Protein AF-K1Y3D0-F1 (afdb_monomer_lite)

Secondary structure (DSSP, 8-state):
-HHHHHHHHHHHHHHHHHHH-HHHHHHHHHHHHHHHHHHHHHHHHHHHHHHHHHHHS-HHHHHHHTSGGGHHHHHHHHHHHHHH----HHHHHHHHHHH--

Sequence (101 aa):
MDTLILYLIATICLVWSFLKNRQKTRIAMKKAFKGFENILPQFLVVLLLVAMALALLDTETISLVLGKNSGVWGVLAASLVGAVTLIPGFVAFPAAAALMQ

Structure (mmCIF, N/CA/C/O backbone):
data_AF-K1Y3D0-F1
#
_entry.id   AF-K1Y3D0-F1
#
loop_
_atom_site.group_PDB
_atom_site.id
_atom_site.type_symbol
_atom_site.label_atom_id
_atom_site.label_alt_id
_atom_site.label_comp_id
_atom_site.label_asym_id
_atom_site.label_entity_id
_atom_site.label_seq_id
_atom_site.pdbx_PDB_ins_code
_atom_site.Cartn_x
_atom_site.Cartn_y
_atom_site.Cartn_z
_atom_site.occupancy
_atom_site.B_iso_or_equiv
_atom_site.auth_seq_id
_atom_site.auth_comp_id
_atom_site.auth_asym_id
_atom_site.auth_atom_id
_atom_site.pdbx_PDB_model_num
ATOM 1 N N . MET A 1 1 ? -5.467 -20.164 2.448 1.00 73.75 1 MET A N 1
ATOM 2 C CA . MET A 1 1 ? -5.695 -20.737 3.795 1.00 73.75 1 MET A CA 1
ATOM 3 C C . MET A 1 1 ? -5.262 -19.736 4.862 1.00 73.75 1 MET A C 1
ATOM 5 O O . MET A 1 1 ? -6.072 -19.405 5.718 1.00 73.75 1 MET A O 1
ATOM 9 N N . ASP A 1 2 ? -4.067 -19.153 4.741 1.00 87.94 2 ASP A N 1
ATOM 10 C CA . ASP A 1 2 ? -3.519 -18.185 5.712 1.00 87.94 2 ASP A CA 1
ATOM 11 C C . ASP A 1 2 ? -4.376 -16.924 5.903 1.00 87.94 2 ASP A C 1
ATOM 13 O O . ASP A 1 2 ? -4.652 -16.518 7.029 1.00 87.94 2 ASP A O 1
ATOM 17 N N . THR A 1 3 ? -4.888 -16.339 4.815 1.00 91.56 3 THR A N 1
ATOM 18 C CA . THR A 1 3 ? -5.782 -15.165 4.862 1.00 91.56 3 THR A CA 1
ATOM 19 C C . THR A 1 3 ? -7.055 -15.422 5.667 1.00 91.56 3 THR A C 1
ATOM 21 O O . THR A 1 3 ? -7.521 -14.555 6.402 1.00 91.56 3 THR A O 1
ATOM 24 N N . LEU A 1 4 ? -7.594 -16.637 5.569 1.00 95.06 4 LEU A N 1
ATOM 25 C CA . LEU A 1 4 ? -8.819 -17.045 6.247 1.00 95.06 4 LEU A CA 1
ATOM 26 C C . LEU A 1 4 ? -8.583 -17.175 7.758 1.00 95.06 4 LEU A C 1
ATOM 28 O O . LEU A 1 4 ? -9.390 -16.689 8.548 1.00 95.06 4 LEU A O 1
ATOM 32 N N . ILE A 1 5 ? -7.436 -17.737 8.159 1.00 96.31 5 ILE A N 1
ATOM 33 C CA . ILE A 1 5 ? -7.008 -17.813 9.564 1.00 96.31 5 ILE A CA 1
ATOM 34 C C . ILE A 1 5 ? -6.835 -16.405 10.146 1.00 96.31 5 ILE A C 1
ATOM 36 O O . ILE A 1 5 ? -7.353 -16.114 11.224 1.00 96.31 5 ILE A O 1
ATOM 40 N N . LEU A 1 6 ? -6.159 -15.510 9.418 1.00 95.38 6 LEU A N 1
ATOM 41 C CA . LEU A 1 6 ? -5.947 -14.129 9.857 1.00 95.38 6 LEU A CA 1
ATOM 42 C C . LEU A 1 6 ? -7.266 -13.376 10.040 1.00 95.38 6 LEU A C 1
ATOM 44 O O . LEU A 1 6 ? -7.445 -12.701 11.055 1.00 95.38 6 LEU A O 1
ATOM 48 N N . TYR A 1 7 ? -8.211 -13.519 9.108 1.00 95.38 7 TYR A N 1
ATOM 49 C CA . TYR A 1 7 ? -9.527 -12.901 9.254 1.00 95.38 7 TYR A CA 1
ATOM 50 C C . TYR A 1 7 ? -10.318 -13.469 10.427 1.00 95.38 7 TYR A C 1
ATOM 52 O O . TYR A 1 7 ? -10.969 -12.706 11.145 1.00 95.38 7 TYR A O 1
ATOM 60 N N . LEU A 1 8 ? -10.234 -14.775 10.672 1.00 97.12 8 LEU A N 1
ATOM 61 C CA . LEU A 1 8 ? -10.915 -15.409 11.794 1.00 97.12 8 LEU A CA 1
ATOM 62 C C . LEU A 1 8 ? -10.365 -14.888 13.131 1.00 97.12 8 LEU A C 1
ATOM 64 O O . LEU A 1 8 ? -11.138 -14.440 13.979 1.00 97.12 8 LEU A O 1
ATOM 68 N N . ILE A 1 9 ? -9.038 -14.836 13.283 1.00 97.12 9 ILE A N 1
ATOM 69 C CA . ILE A 1 9 ? -8.375 -14.273 14.470 1.00 97.12 9 ILE A CA 1
ATOM 70 C C . ILE A 1 9 ? -8.744 -12.797 14.652 1.00 97.12 9 ILE A C 1
ATOM 72 O O . ILE A 1 9 ? -9.143 -12.390 15.745 1.00 97.12 9 ILE A O 1
ATOM 76 N N . ALA A 1 10 ? -8.657 -11.991 13.590 1.00 96.06 10 ALA A N 1
ATOM 77 C CA . ALA A 1 10 ? -9.000 -10.573 13.642 1.00 96.06 10 ALA A CA 1
ATOM 78 C C . ALA A 1 10 ? -10.457 -10.355 14.079 1.00 96.06 10 ALA A C 1
ATOM 80 O O . ALA A 1 10 ? -10.725 -9.505 14.930 1.00 96.06 10 ALA A O 1
ATOM 81 N N . THR A 1 11 ? -11.385 -11.160 13.557 1.00 96.31 11 THR A N 1
ATOM 82 C CA . THR A 1 11 ? -12.808 -11.094 13.910 1.00 96.31 11 THR A CA 1
ATOM 83 C C . THR A 1 11 ? -13.033 -11.446 15.377 1.00 96.31 11 THR A C 1
ATOM 85 O O . THR A 1 11 ? -13.697 -10.690 16.084 1.00 96.31 11 THR A O 1
ATOM 88 N N . ILE A 1 12 ? -12.433 -12.535 15.874 1.00 97.69 12 ILE A N 1
ATOM 89 C CA . ILE A 1 12 ? -12.536 -12.929 17.288 1.00 97.69 12 ILE A CA 1
ATOM 90 C C . ILE A 1 12 ? -11.982 -11.829 18.200 1.00 97.69 12 ILE A C 1
ATOM 92 O O . ILE A 1 12 ? -12.645 -11.432 19.158 1.00 97.69 12 ILE A O 1
ATOM 96 N N . CYS A 1 13 ? -10.803 -11.288 17.890 1.00 96.31 13 CYS A N 1
ATOM 97 C CA . CYS A 1 13 ? -10.189 -10.208 18.662 1.00 96.31 13 CYS A CA 1
ATOM 98 C C . CYS A 1 13 ? -11.039 -8.931 18.660 1.00 96.31 13 CYS A C 1
ATOM 100 O O . CYS A 1 13 ? -11.163 -8.266 19.692 1.00 96.31 13 CYS A O 1
ATOM 102 N N . LEU A 1 14 ? -11.648 -8.583 17.524 1.00 95.88 14 LEU A N 1
ATOM 103 C CA . LEU A 1 14 ? -12.506 -7.408 17.404 1.00 95.88 14 LEU A CA 1
ATOM 104 C C . LEU A 1 14 ? -13.808 -7.583 18.189 1.00 95.88 14 LEU A C 1
ATOM 106 O O . LEU A 1 14 ? -14.200 -6.675 18.923 1.00 95.88 14 LEU A O 1
ATOM 110 N N . VAL A 1 15 ? -14.434 -8.759 18.099 1.00 96.75 15 VAL A N 1
ATOM 111 C CA . VAL A 1 15 ? -15.609 -9.122 18.898 1.00 96.75 15 VAL A CA 1
ATOM 112 C C . VAL A 1 15 ? -15.258 -9.064 20.384 1.00 96.75 15 VAL A C 1
ATOM 114 O O . VAL A 1 15 ? -15.912 -8.346 21.135 1.00 96.75 15 VAL A O 1
ATOM 117 N N . TRP A 1 16 ? -14.169 -9.702 20.815 1.00 97.50 16 TRP A N 1
ATOM 118 C CA . TRP A 1 16 ? -13.744 -9.675 22.215 1.00 97.50 16 TRP A CA 1
ATOM 119 C C . TRP A 1 16 ? -13.457 -8.251 22.716 1.00 97.50 16 TRP A C 1
ATOM 121 O O . TRP A 1 16 ? -13.923 -7.860 23.789 1.00 97.50 16 TRP A O 1
ATOM 131 N N . SER A 1 17 ? -12.766 -7.434 21.918 1.00 96.12 17 SER A N 1
ATOM 132 C CA . SER A 1 17 ? -12.546 -6.010 22.201 1.00 96.12 17 SER A CA 1
ATOM 133 C C . SER A 1 17 ? -13.871 -5.264 22.380 1.00 96.12 17 SER A C 1
ATOM 135 O O . SER A 1 17 ? -14.041 -4.530 23.356 1.00 96.12 17 SER A O 1
ATOM 137 N N . PHE A 1 18 ? -14.838 -5.512 21.492 1.00 95.88 18 PHE A N 1
ATOM 138 C CA . PHE A 1 18 ? -16.155 -4.886 21.527 1.00 95.88 18 PHE A CA 1
ATOM 139 C C . PHE A 1 18 ? -16.970 -5.291 22.761 1.00 95.88 18 PHE A C 1
ATOM 141 O O . PHE A 1 18 ? -17.602 -4.429 23.374 1.00 95.88 18 PHE A O 1
ATOM 148 N N . LEU A 1 19 ? -16.934 -6.567 23.165 1.00 96.69 19 LEU A N 1
ATOM 149 C CA . LEU A 1 19 ? -17.553 -7.025 24.414 1.00 96.69 19 LEU A CA 1
ATOM 150 C C . LEU A 1 19 ? -16.895 -6.381 25.642 1.00 96.69 19 LEU A C 1
ATOM 152 O O . LEU A 1 19 ? -17.594 -6.000 26.576 1.00 96.69 19 LEU A O 1
ATOM 156 N N . LYS A 1 20 ? -15.566 -6.220 25.634 1.00 96.25 20 LYS A N 1
ATOM 157 C CA . LYS A 1 20 ? -14.814 -5.672 26.771 1.00 96.25 20 LYS A CA 1
ATOM 158 C C . LYS A 1 20 ? -14.997 -4.164 26.935 1.00 96.25 20 LYS A C 1
ATOM 160 O O . LYS A 1 20 ? -15.114 -3.683 28.060 1.00 96.25 20 LYS A O 1
ATOM 165 N N . ASN A 1 21 ? -14.979 -3.392 25.846 1.00 96.44 21 ASN A N 1
ATOM 166 C CA . ASN A 1 21 ? -15.197 -1.947 25.904 1.00 96.44 21 ASN A CA 1
ATOM 167 C C . ASN A 1 21 ? -15.650 -1.367 24.554 1.00 96.44 21 ASN A C 1
ATOM 169 O O . ASN A 1 21 ? -14.842 -0.872 23.765 1.00 96.44 21 ASN A O 1
ATOM 173 N N . ARG A 1 22 ? -16.970 -1.324 24.337 1.00 93.38 22 ARG A N 1
ATOM 174 C CA . ARG A 1 22 ? -17.584 -0.773 23.114 1.00 93.38 22 ARG A CA 1
ATOM 175 C C . ARG A 1 22 ? -17.117 0.642 22.771 1.00 93.38 22 ARG A C 1
ATOM 177 O O . ARG A 1 22 ? -16.953 0.960 21.593 1.00 93.38 22 ARG A O 1
ATOM 184 N N . GLN A 1 23 ? -16.912 1.497 23.775 1.00 95.56 23 GLN A N 1
ATOM 185 C CA . GLN A 1 23 ? -16.511 2.887 23.558 1.00 95.56 23 GLN A CA 1
ATOM 186 C C . GLN A 1 23 ? -15.081 2.969 23.013 1.00 95.56 23 GLN A C 1
ATOM 188 O O . GLN A 1 23 ? -14.855 3.606 21.984 1.00 95.56 23 GLN A O 1
ATOM 193 N N . LYS A 1 24 ? -14.127 2.269 23.642 1.00 94.38 24 LYS A N 1
ATOM 194 C CA . LYS A 1 24 ? -12.735 2.201 23.173 1.00 94.38 24 LYS A CA 1
ATOM 195 C C . LYS A 1 24 ? -12.640 1.554 21.793 1.00 94.38 24 LYS A C 1
ATOM 197 O O . LYS A 1 24 ? -11.946 2.093 20.934 1.00 94.38 24 LYS A O 1
ATOM 202 N N . THR A 1 25 ? -13.374 0.468 21.543 1.00 96.00 25 THR A N 1
ATOM 203 C CA . THR A 1 25 ? -13.383 -0.198 20.231 1.00 96.00 25 THR A CA 1
ATOM 204 C C . THR A 1 25 ? -13.916 0.723 19.136 1.00 96.00 25 THR A C 1
ATOM 206 O O . THR A 1 25 ? -13.295 0.827 18.083 1.00 96.00 25 THR A O 1
ATOM 209 N N . ARG A 1 26 ? -15.003 1.473 19.382 1.00 94.94 26 ARG A N 1
ATOM 210 C CA . ARG A 1 26 ? -15.515 2.457 18.409 1.00 94.94 26 ARG A CA 1
ATOM 211 C C . ARG A 1 26 ? -14.516 3.575 18.117 1.00 94.94 26 ARG A C 1
ATOM 213 O O . ARG A 1 26 ? -14.378 3.962 16.961 1.00 94.94 26 ARG A O 1
ATOM 220 N N . ILE A 1 27 ? -13.826 4.096 19.134 1.00 97.00 27 ILE A N 1
ATOM 221 C CA . ILE A 1 27 ? -12.804 5.139 18.946 1.00 97.00 27 ILE A CA 1
ATOM 222 C C . ILE A 1 27 ? -11.639 4.599 18.110 1.00 97.00 27 ILE A C 1
ATOM 224 O O . ILE A 1 27 ? -11.229 5.242 17.144 1.00 97.00 27 ILE A O 1
ATOM 228 N N . ALA A 1 28 ? -11.142 3.403 18.438 1.00 95.88 28 ALA A N 1
ATOM 229 C CA . ALA A 1 28 ? -10.076 2.752 17.683 1.00 95.88 28 ALA A CA 1
ATOM 230 C C . ALA A 1 28 ? -10.486 2.501 16.223 1.00 95.88 28 ALA A C 1
ATOM 232 O O . ALA A 1 28 ? -9.724 2.817 15.313 1.00 95.88 28 ALA A O 1
ATOM 233 N N . MET A 1 29 ? -11.712 2.021 15.990 1.00 95.44 29 MET A N 1
ATOM 234 C CA . MET A 1 29 ? -12.227 1.751 14.647 1.00 95.44 29 MET A CA 1
ATOM 235 C C . MET A 1 29 ? -12.381 3.031 13.819 1.00 95.44 29 MET A C 1
ATOM 237 O O . MET A 1 29 ? -11.976 3.057 12.662 1.00 95.44 29 MET A O 1
ATOM 241 N N . LYS A 1 30 ? -12.862 4.129 14.420 1.00 96.38 30 LYS A N 1
ATOM 242 C CA . LYS A 1 30 ? -12.882 5.449 13.763 1.00 96.38 30 LYS A CA 1
ATOM 243 C C . LYS A 1 30 ? -11.480 5.930 13.394 1.00 96.38 30 LYS A C 1
ATOM 245 O O . LYS A 1 30 ? -11.290 6.466 12.308 1.00 96.38 30 LYS A O 1
ATOM 250 N N . LYS A 1 31 ? -10.496 5.743 14.280 1.00 95.56 31 LYS A N 1
ATOM 251 C CA . LYS A 1 31 ? -9.102 6.123 14.009 1.00 95.56 31 LYS A CA 1
ATOM 252 C C . LYS A 1 31 ? -8.511 5.298 12.865 1.00 95.56 31 LYS A C 1
ATOM 254 O O . LYS A 1 31 ? -7.854 5.867 12.001 1.00 95.56 31 LYS A O 1
ATOM 259 N N . ALA A 1 32 ? -8.773 3.992 12.848 1.00 94.75 32 ALA A N 1
ATOM 260 C CA . ALA A 1 32 ? -8.350 3.103 11.770 1.00 94.75 32 ALA A CA 1
ATOM 261 C C . ALA A 1 32 ? -8.975 3.512 10.429 1.00 94.75 32 ALA A C 1
ATOM 263 O O . ALA A 1 32 ? -8.253 3.660 9.450 1.00 94.75 32 ALA A O 1
ATOM 264 N N . PHE A 1 33 ? -10.285 3.781 10.407 1.00 95.69 33 PHE A N 1
ATOM 265 C CA . PHE A 1 33 ? -10.985 4.203 9.193 1.00 95.69 33 PHE A CA 1
ATOM 266 C C . PHE A 1 33 ? -10.468 5.545 8.670 1.00 95.69 33 PHE A C 1
ATOM 268 O O . PHE A 1 33 ? -10.152 5.660 7.495 1.00 95.69 33 PHE A O 1
ATOM 275 N N . LYS A 1 34 ? -10.256 6.526 9.553 1.00 96.00 34 LYS A N 1
ATOM 276 C CA . LYS A 1 34 ? -9.674 7.818 9.169 1.00 96.00 34 LYS A CA 1
ATOM 277 C C . LYS A 1 34 ? -8.233 7.687 8.659 1.00 96.00 34 LYS A C 1
ATOM 279 O O . LYS A 1 34 ? -7.835 8.381 7.733 1.00 96.00 34 LYS A O 1
ATOM 284 N N . GLY A 1 35 ? -7.439 6.795 9.255 1.00 93.31 35 GLY A N 1
ATOM 285 C CA . GLY A 1 35 ? -6.100 6.471 8.757 1.00 93.31 35 GLY A CA 1
ATOM 286 C C . GLY A 1 35 ? -6.139 5.849 7.360 1.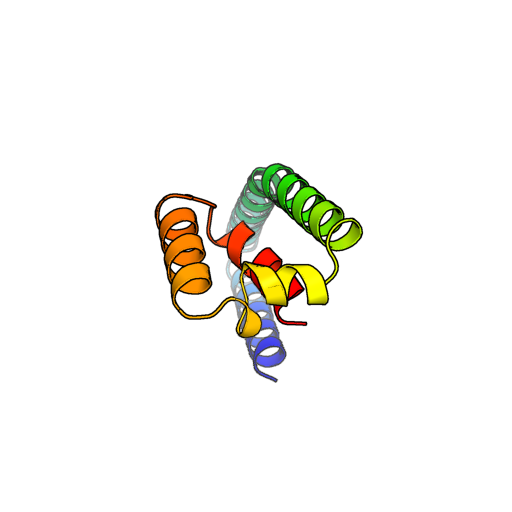00 93.31 35 GLY A C 1
ATOM 287 O O . GLY A 1 35 ? -5.350 6.237 6.505 1.00 93.31 35 GLY A O 1
ATOM 288 N N . PHE A 1 36 ? -7.091 4.943 7.122 1.00 90.75 36 PHE A N 1
ATOM 289 C CA . PHE A 1 36 ? -7.333 4.343 5.812 1.00 90.75 36 PHE A CA 1
ATOM 290 C C . PHE A 1 36 ? -7.771 5.386 4.774 1.00 90.75 36 PHE A C 1
ATOM 292 O O . PHE A 1 36 ? -7.181 5.463 3.703 1.00 90.75 36 PHE A O 1
ATOM 299 N N . GLU A 1 37 ? -8.734 6.248 5.105 1.00 93.25 37 GLU A N 1
ATOM 300 C CA . GLU A 1 37 ? -9.177 7.342 4.231 1.00 93.25 37 GLU A CA 1
ATOM 301 C C . GLU A 1 37 ? -8.044 8.309 3.875 1.00 93.25 37 GLU A C 1
ATOM 303 O O . GLU A 1 37 ? -8.009 8.811 2.761 1.00 93.25 37 GLU A O 1
ATOM 308 N N . ASN A 1 38 ? -7.089 8.552 4.775 1.00 91.81 38 ASN A N 1
ATOM 309 C CA . ASN A 1 38 ? -5.955 9.427 4.478 1.00 91.81 38 ASN A CA 1
ATOM 310 C C . ASN A 1 38 ? -4.980 8.816 3.457 1.00 91.81 38 ASN A C 1
ATOM 312 O O . ASN A 1 38 ? -4.393 9.551 2.667 1.00 91.81 38 ASN A O 1
ATOM 316 N N . ILE A 1 39 ? -4.788 7.492 3.470 1.00 89.31 39 ILE A N 1
ATOM 317 C CA . ILE A 1 39 ? -3.894 6.809 2.517 1.00 89.31 39 ILE A CA 1
ATOM 318 C C . ILE A 1 39 ? -4.595 6.463 1.201 1.00 89.31 39 ILE A C 1
ATOM 320 O O . ILE A 1 39 ? -3.929 6.291 0.181 1.00 89.31 39 ILE A O 1
ATOM 324 N N . LEU A 1 40 ? -5.929 6.373 1.211 1.00 90.12 40 LEU A N 1
ATOM 325 C CA . LEU A 1 40 ? -6.730 5.914 0.081 1.00 90.12 40 LEU A CA 1
ATOM 326 C C . LEU A 1 40 ? -6.555 6.772 -1.189 1.00 90.12 40 LEU A C 1
ATOM 328 O O . LEU A 1 40 ? -6.342 6.174 -2.241 1.00 90.12 40 LEU A O 1
ATOM 332 N N . PRO A 1 41 ? -6.565 8.123 -1.152 1.00 89.88 41 PRO A N 1
ATOM 333 C CA . PRO A 1 41 ? -6.379 8.940 -2.350 1.00 89.88 41 PRO A CA 1
ATOM 334 C C . PRO A 1 41 ? -5.028 8.686 -3.015 1.00 89.88 41 PRO A C 1
ATOM 336 O O . PRO A 1 41 ? -4.960 8.452 -4.218 1.00 89.88 41 PRO A O 1
ATOM 339 N N . GLN A 1 42 ? -3.953 8.672 -2.222 1.00 85.44 42 GLN A N 1
ATOM 340 C CA . GLN A 1 42 ? -2.609 8.399 -2.726 1.00 85.44 42 GLN A CA 1
ATOM 341 C C . GLN A 1 42 ? -2.510 6.976 -3.285 1.00 85.44 42 GLN A C 1
ATOM 343 O O . GLN A 1 42 ? -1.935 6.766 -4.352 1.00 85.44 42 GLN A O 1
ATOM 348 N N . PHE A 1 43 ? -3.093 6.005 -2.582 1.00 86.12 43 PHE A N 1
ATOM 349 C CA . PHE A 1 43 ? -3.117 4.614 -3.009 1.00 86.12 43 PHE A CA 1
ATOM 350 C C . PHE A 1 43 ? -3.845 4.433 -4.349 1.00 86.12 43 PHE A C 1
ATOM 352 O O . PHE A 1 43 ? -3.309 3.798 -5.253 1.00 86.12 43 PHE A O 1
ATOM 359 N N . LEU A 1 44 ? -5.022 5.046 -4.508 1.00 88.94 44 LEU A N 1
ATOM 360 C CA . LEU A 1 44 ? -5.816 4.988 -5.737 1.00 88.94 44 LEU A CA 1
ATOM 361 C C . LEU A 1 44 ? -5.106 5.637 -6.923 1.00 88.94 44 LEU A C 1
ATOM 363 O O . LEU A 1 44 ? -5.124 5.071 -8.011 1.00 88.94 44 LEU A O 1
ATOM 367 N N . VAL A 1 45 ? -4.467 6.794 -6.722 1.00 88.75 45 VAL A N 1
ATOM 368 C CA . VAL A 1 45 ? -3.726 7.475 -7.794 1.00 88.75 45 VAL A CA 1
ATOM 369 C C . VAL A 1 45 ? -2.615 6.580 -8.331 1.00 88.75 45 VAL A C 1
ATOM 371 O O . VAL A 1 45 ? -2.487 6.424 -9.542 1.00 88.75 45 VAL A O 1
ATOM 374 N N . VAL A 1 46 ? -1.837 5.943 -7.455 1.00 84.94 46 VAL A N 1
ATOM 375 C CA . VAL A 1 46 ? -0.764 5.055 -7.915 1.00 84.94 46 VAL A CA 1
ATOM 376 C C . VAL A 1 46 ? -1.317 3.778 -8.538 1.00 84.94 46 VAL A C 1
ATOM 378 O O . VAL A 1 46 ? -0.805 3.355 -9.568 1.00 84.94 46 VAL A O 1
ATOM 381 N N . LEU A 1 47 ? -2.383 3.193 -7.983 1.00 86.12 47 LEU A N 1
ATOM 382 C CA . LEU A 1 47 ? -3.031 2.028 -8.590 1.00 86.12 47 LEU A CA 1
ATOM 383 C C . LEU A 1 47 ? -3.514 2.340 -10.015 1.00 86.12 47 LEU A C 1
ATOM 385 O O . LEU A 1 47 ? -3.341 1.528 -10.918 1.00 86.12 47 LEU A O 1
ATOM 389 N N . LEU A 1 48 ? -4.070 3.536 -10.223 1.00 89.25 48 LEU A N 1
ATOM 390 C CA . LEU A 1 48 ? -4.510 4.012 -11.530 1.00 89.25 48 LEU A CA 1
ATOM 391 C C . LEU A 1 48 ? -3.326 4.198 -12.484 1.00 89.25 48 LEU A C 1
ATOM 393 O O . LEU A 1 48 ? -3.400 3.742 -13.620 1.00 89.25 48 LEU A O 1
ATOM 397 N N . LEU A 1 49 ? -2.219 4.795 -12.029 1.00 86.56 49 LEU A N 1
ATOM 398 C CA . LEU A 1 49 ? -1.002 4.917 -12.840 1.00 86.56 49 LEU A CA 1
ATOM 399 C C . LEU A 1 49 ? -0.432 3.551 -13.235 1.00 86.56 49 LEU A C 1
ATOM 401 O O . LEU A 1 49 ? -0.041 3.371 -14.383 1.00 86.56 49 LEU A O 1
ATOM 405 N N . VAL A 1 50 ? -0.417 2.584 -12.315 1.00 82.75 50 VAL A N 1
ATOM 406 C CA . VAL A 1 50 ? 0.028 1.212 -12.597 1.00 82.75 50 VAL A CA 1
ATOM 407 C C . VAL A 1 50 ? -0.908 0.544 -13.599 1.00 82.75 50 VAL A C 1
ATOM 409 O O . VAL A 1 50 ? -0.437 -0.019 -14.579 1.00 82.75 50 VAL A O 1
ATOM 412 N N . ALA A 1 51 ? -2.225 0.655 -13.416 1.00 84.44 51 ALA A N 1
ATOM 413 C CA . ALA A 1 51 ? -3.200 0.106 -14.353 1.00 84.44 51 ALA A CA 1
ATOM 414 C C . ALA A 1 51 ? -3.078 0.736 -15.751 1.00 84.44 51 ALA A C 1
ATOM 416 O O . ALA A 1 51 ? -3.130 0.024 -16.748 1.00 84.44 51 ALA A O 1
ATOM 417 N N . MET A 1 52 ? -2.862 2.052 -15.837 1.00 88.69 52 MET A N 1
ATOM 418 C CA . MET A 1 52 ? -2.597 2.737 -17.105 1.00 88.69 52 MET A CA 1
ATOM 419 C C . MET A 1 52 ? -1.283 2.280 -17.738 1.00 88.69 52 MET A C 1
ATOM 421 O O . MET A 1 52 ? -1.241 2.054 -18.943 1.00 88.69 52 MET A O 1
ATOM 425 N N . ALA A 1 53 ? -0.221 2.128 -16.943 1.00 85.00 53 ALA A N 1
ATOM 426 C CA . ALA A 1 53 ? 1.055 1.623 -17.429 1.00 85.00 53 ALA A CA 1
ATOM 427 C C . ALA A 1 53 ? 0.898 0.209 -17.999 1.00 85.00 53 ALA A C 1
ATOM 429 O O . ALA A 1 53 ? 1.340 -0.020 -19.114 1.00 85.00 53 ALA A O 1
ATOM 430 N N . LEU A 1 54 ? 0.199 -0.691 -17.299 1.00 81.38 54 LEU A N 1
ATOM 431 C CA . LEU A 1 54 ? -0.096 -2.052 -17.766 1.00 81.38 54 LEU A CA 1
ATOM 432 C C . LEU A 1 54 ? -1.041 -2.096 -18.976 1.00 81.38 54 LEU A C 1
ATOM 434 O O . LEU A 1 54 ? -0.984 -3.028 -19.768 1.00 81.38 54 LEU A O 1
ATOM 438 N N . ALA A 1 55 ? -1.918 -1.103 -19.134 1.00 85.25 55 ALA A N 1
ATOM 439 C CA . ALA A 1 55 ? -2.776 -0.993 -20.311 1.00 85.25 55 ALA A CA 1
ATOM 440 C C . ALA A 1 55 ? -2.000 -0.549 -21.565 1.00 85.25 55 ALA A C 1
ATOM 442 O O . ALA A 1 55 ? -2.400 -0.881 -22.678 1.00 85.25 55 ALA A O 1
ATOM 443 N N . LEU A 1 56 ? -0.921 0.223 -21.391 1.00 86.31 56 LEU A N 1
ATOM 444 C CA . LEU A 1 56 ? -0.076 0.730 -22.479 1.00 86.31 56 LEU A CA 1
ATOM 445 C C . LEU A 1 56 ? 1.139 -0.162 -22.768 1.00 86.31 56 LEU A C 1
ATOM 447 O O . LEU A 1 56 ? 1.599 -0.218 -23.905 1.00 86.31 56 LEU A O 1
ATOM 451 N N . LEU A 1 57 ? 1.677 -0.813 -21.740 1.00 82.00 57 LEU A N 1
ATOM 452 C CA . LEU A 1 57 ? 2.845 -1.685 -21.777 1.00 82.00 57 LEU A CA 1
ATOM 453 C C . LEU A 1 57 ? 2.377 -3.090 -21.414 1.00 82.00 57 LEU A C 1
ATOM 455 O O . LEU A 1 57 ? 2.028 -3.347 -20.261 1.00 82.00 57 LEU A O 1
ATOM 459 N N . ASP A 1 58 ? 2.380 -3.999 -22.384 1.00 75.31 58 ASP A N 1
ATOM 460 C CA . ASP A 1 58 ? 2.077 -5.394 -22.100 1.00 75.31 58 ASP A CA 1
ATOM 461 C C . ASP A 1 58 ? 3.214 -6.071 -21.314 1.00 75.31 58 ASP A C 1
ATOM 463 O O . ASP A 1 58 ? 4.359 -5.602 -21.239 1.00 75.31 58 ASP A O 1
ATOM 467 N N . THR A 1 59 ? 2.893 -7.204 -20.696 1.00 74.50 59 THR A N 1
ATOM 468 C CA . THR A 1 59 ? 3.834 -7.970 -19.872 1.00 74.50 59 THR A CA 1
ATOM 469 C C . THR A 1 59 ? 5.062 -8.418 -20.670 1.00 74.50 59 THR A C 1
ATOM 471 O O . THR A 1 59 ? 6.151 -8.551 -20.109 1.00 74.50 59 THR A O 1
ATOM 474 N N . GLU A 1 60 ? 4.918 -8.612 -21.984 1.00 77.06 60 GLU A N 1
ATOM 475 C CA . GLU A 1 60 ? 6.002 -9.006 -22.882 1.00 77.06 60 GLU A CA 1
ATOM 476 C C . GLU A 1 60 ? 7.040 -7.882 -23.018 1.00 77.06 60 GLU A C 1
ATOM 478 O O . GLU A 1 60 ? 8.231 -8.111 -22.779 1.00 77.06 60 GLU A O 1
ATOM 483 N N . THR A 1 61 ? 6.588 -6.647 -23.247 1.00 82.19 61 THR A N 1
ATOM 484 C CA . THR A 1 61 ? 7.430 -5.445 -23.310 1.00 82.19 61 THR A CA 1
ATOM 485 C C . THR A 1 61 ? 8.138 -5.195 -21.978 1.00 82.19 61 THR A C 1
ATOM 487 O O . THR A 1 61 ? 9.344 -4.938 -21.942 1.00 82.19 61 THR A O 1
ATOM 490 N N . ILE A 1 62 ? 7.424 -5.345 -20.857 1.00 80.81 62 ILE A N 1
ATOM 491 C CA . ILE A 1 62 ? 8.012 -5.217 -19.514 1.00 80.81 62 ILE A CA 1
ATOM 492 C C . ILE A 1 62 ? 9.087 -6.292 -19.298 1.00 80.81 62 ILE A C 1
ATOM 494 O O . ILE A 1 62 ? 10.174 -5.993 -18.796 1.00 80.81 62 ILE A O 1
ATOM 498 N N . SER A 1 63 ? 8.829 -7.536 -19.715 1.00 78.81 63 SER A N 1
ATOM 499 C CA . SER A 1 63 ? 9.775 -8.645 -19.552 1.00 78.81 63 SER A CA 1
ATOM 500 C C . SER A 1 63 ? 11.081 -8.436 -20.328 1.00 78.81 63 SER A C 1
ATOM 502 O O . SER A 1 63 ? 12.145 -8.843 -19.851 1.00 78.81 63 SER A O 1
ATOM 504 N N . LEU A 1 64 ? 11.000 -7.777 -21.489 1.00 82.38 64 LEU A N 1
ATOM 505 C CA . LEU A 1 64 ? 12.124 -7.502 -22.380 1.00 82.38 64 LEU A CA 1
ATOM 506 C C . LEU A 1 64 ? 13.033 -6.389 -21.841 1.00 82.38 64 LEU A C 1
ATOM 508 O O . LEU A 1 64 ? 14.247 -6.459 -22.007 1.00 82.38 64 LEU A O 1
ATOM 512 N N . VAL A 1 65 ? 12.459 -5.391 -21.163 1.00 78.88 65 VAL A N 1
ATOM 513 C CA . VAL A 1 65 ? 13.196 -4.210 -20.675 1.00 78.88 65 VAL A CA 1
ATOM 514 C C . VAL A 1 65 ? 13.625 -4.340 -19.210 1.00 78.88 65 VAL A C 1
ATOM 516 O O . VAL A 1 65 ? 14.713 -3.898 -18.851 1.00 78.88 65 VAL A O 1
ATOM 519 N N . LEU A 1 66 ? 12.796 -4.955 -18.362 1.00 77.94 66 LEU A N 1
ATOM 520 C CA . LEU A 1 66 ? 12.978 -4.990 -16.902 1.00 77.94 66 LEU A CA 1
ATOM 521 C C . LEU A 1 66 ? 12.963 -6.413 -16.315 1.00 77.94 66 LEU A C 1
ATOM 523 O O . LEU A 1 66 ? 13.267 -6.598 -15.138 1.00 77.94 66 LEU A O 1
ATOM 527 N N . GLY A 1 67 ? 12.586 -7.420 -17.107 1.00 73.62 67 GLY A N 1
ATOM 528 C CA . GLY A 1 67 ? 12.426 -8.801 -16.655 1.00 73.62 67 GLY A CA 1
ATOM 529 C C . GLY A 1 67 ? 13.604 -9.710 -16.997 1.00 73.62 67 GLY A C 1
ATOM 530 O O . GLY A 1 67 ? 14.699 -9.270 -17.343 1.00 73.62 67 GLY A O 1
ATOM 531 N N . LYS A 1 68 ? 13.364 -11.023 -16.932 1.00 71.81 68 LYS A N 1
ATOM 532 C CA . LYS A 1 68 ? 14.385 -12.057 -17.177 1.00 71.81 68 LYS A CA 1
ATOM 533 C C . LYS A 1 68 ? 15.030 -11.951 -18.568 1.00 71.81 68 LYS A C 1
ATOM 535 O O . LYS A 1 68 ? 16.199 -12.302 -18.715 1.00 71.81 68 LYS A O 1
ATOM 540 N N . ASN A 1 69 ? 14.296 -11.433 -19.555 1.00 78.81 69 ASN A N 1
ATOM 541 C CA . ASN A 1 69 ? 14.778 -11.262 -20.927 1.00 78.81 69 ASN A CA 1
ATOM 542 C C . ASN A 1 69 ? 15.670 -10.016 -21.101 1.00 78.81 69 ASN A C 1
ATOM 544 O O . ASN A 1 69 ? 16.409 -9.944 -22.076 1.00 78.81 69 ASN A O 1
ATOM 548 N N . SER A 1 70 ? 15.668 -9.079 -20.141 1.00 83.06 70 SER A N 1
ATOM 549 C CA . SER A 1 70 ? 16.513 -7.867 -20.1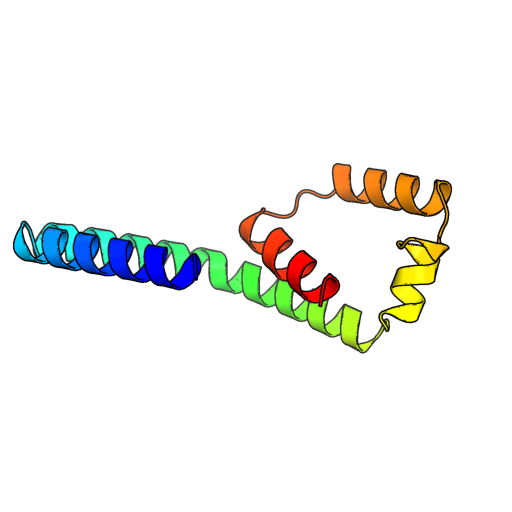56 1.00 83.06 70 SER A CA 1
ATOM 550 C C . SER A 1 70 ? 17.990 -8.121 -19.816 1.00 83.06 70 SER A C 1
ATOM 552 O O . SER A 1 70 ? 18.848 -7.247 -19.973 1.00 83.06 70 SER A O 1
ATOM 554 N N . GLY A 1 71 ? 18.306 -9.329 -19.341 1.00 85.75 71 GLY A N 1
ATOM 555 C CA . GLY A 1 71 ? 19.643 -9.695 -18.890 1.00 85.75 71 GLY A CA 1
ATOM 556 C C . GLY A 1 71 ? 20.085 -8.961 -17.616 1.00 85.75 71 GLY A C 1
ATOM 557 O O . GLY A 1 71 ? 19.332 -8.235 -16.969 1.00 85.75 71 GLY A O 1
ATOM 558 N N . VAL A 1 72 ? 21.346 -9.163 -17.230 1.00 87.06 72 VAL A N 1
ATOM 559 C CA . VAL A 1 72 ? 21.894 -8.655 -15.955 1.00 87.06 72 VAL A CA 1
ATOM 560 C C . VAL A 1 72 ? 21.916 -7.121 -15.903 1.00 87.06 72 VAL A C 1
ATOM 562 O O . VAL A 1 72 ? 21.667 -6.538 -14.851 1.00 87.06 72 VAL A O 1
ATOM 565 N N . TRP A 1 73 ? 22.167 -6.458 -17.034 1.00 86.38 73 TRP A N 1
ATOM 566 C CA . TRP 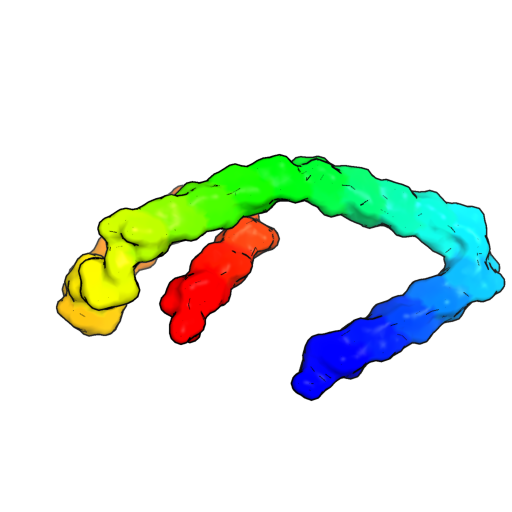A 1 73 ? 22.229 -4.995 -17.103 1.00 86.38 73 TRP A CA 1
ATOM 567 C C . TRP A 1 73 ? 20.861 -4.327 -16.946 1.00 86.38 73 TRP A C 1
ATOM 569 O O . TRP A 1 73 ? 20.772 -3.316 -16.249 1.00 86.38 73 TRP A O 1
ATOM 579 N N . GLY A 1 74 ? 19.801 -4.907 -17.519 1.00 87.25 74 GLY A N 1
ATOM 580 C CA . GLY A 1 74 ? 18.433 -4.417 -17.328 1.00 87.25 74 GLY A CA 1
ATOM 581 C C . GLY A 1 74 ? 17.989 -4.539 -15.873 1.00 87.25 74 GLY A C 1
ATOM 582 O O . GLY A 1 74 ? 17.515 -3.569 -15.283 1.00 87.25 74 GLY A O 1
ATOM 583 N N . VAL A 1 75 ? 18.266 -5.686 -15.244 1.00 87.19 75 VAL A N 1
ATOM 584 C CA . VAL A 1 75 ? 17.969 -5.910 -13.821 1.00 87.19 75 VAL A CA 1
ATOM 585 C C . VAL A 1 75 ? 18.749 -4.951 -12.918 1.00 87.19 75 VAL A C 1
ATOM 587 O O . VAL A 1 75 ? 18.173 -4.402 -11.978 1.00 87.19 75 VAL A O 1
ATOM 590 N N . LEU A 1 76 ? 20.035 -4.700 -13.193 1.00 89.19 76 LEU A N 1
ATOM 591 C CA . LEU A 1 76 ? 20.838 -3.741 -12.423 1.00 89.19 76 LEU A CA 1
ATOM 592 C C . LEU A 1 76 ? 20.304 -2.311 -12.553 1.00 89.19 76 LEU A C 1
ATOM 594 O O . LEU A 1 76 ? 20.161 -1.626 -11.541 1.00 89.19 76 LEU A O 1
ATOM 598 N N . ALA A 1 77 ? 19.962 -1.870 -13.766 1.00 88.50 77 ALA A N 1
ATOM 599 C CA . ALA A 1 77 ? 19.383 -0.549 -13.988 1.00 88.50 77 ALA A CA 1
ATOM 600 C C . ALA A 1 77 ? 18.026 -0.400 -13.277 1.00 88.50 77 ALA A C 1
ATOM 602 O O . ALA A 1 77 ? 17.818 0.571 -12.548 1.00 88.50 77 ALA A O 1
ATOM 603 N N . ALA A 1 78 ? 17.141 -1.393 -13.410 1.00 86.94 78 ALA A N 1
ATOM 604 C CA . ALA A 1 78 ? 15.849 -1.429 -12.727 1.00 86.94 78 ALA A CA 1
ATOM 605 C C . ALA A 1 78 ? 16.006 -1.378 -11.200 1.00 86.94 78 ALA A C 1
ATOM 607 O O . ALA A 1 78 ? 15.302 -0.630 -10.523 1.00 86.94 78 ALA A O 1
ATOM 608 N N . SER A 1 79 ? 16.967 -2.133 -10.664 1.00 87.12 79 SER A N 1
ATOM 609 C CA . SER A 1 79 ? 17.248 -2.189 -9.227 1.00 87.12 79 SER A CA 1
ATOM 610 C C . SER A 1 79 ? 17.794 -0.865 -8.700 1.00 87.12 79 SER A C 1
ATOM 612 O O . SER A 1 79 ? 17.397 -0.437 -7.622 1.00 87.12 79 SER A O 1
ATOM 614 N N . LEU A 1 80 ? 18.662 -0.187 -9.457 1.00 90.81 80 LEU A N 1
ATOM 615 C CA . LEU A 1 80 ? 19.179 1.134 -9.089 1.00 90.81 80 LEU A CA 1
ATOM 616 C C . LEU A 1 80 ? 18.070 2.188 -9.077 1.00 90.81 80 LEU A C 1
ATOM 618 O O . LEU A 1 80 ? 17.946 2.936 -8.109 1.00 90.81 80 LEU A O 1
ATOM 622 N N . VAL A 1 81 ? 17.231 2.217 -10.114 1.00 88.69 81 VAL A N 1
ATOM 623 C CA . VAL A 1 81 ? 16.083 3.134 -10.172 1.00 88.69 81 VAL A CA 1
ATOM 624 C C . VAL A 1 81 ? 15.108 2.839 -9.029 1.00 88.69 81 VAL A C 1
ATOM 626 O O . VAL A 1 81 ? 14.698 3.756 -8.317 1.00 88.69 81 VAL A O 1
ATOM 629 N N . GLY A 1 82 ? 14.788 1.565 -8.792 1.00 85.88 82 GLY A N 1
ATOM 630 C CA . GLY A 1 82 ? 13.925 1.137 -7.692 1.00 85.88 82 GLY A CA 1
ATOM 631 C C . GLY A 1 82 ? 14.491 1.473 -6.310 1.00 85.88 82 GLY A C 1
ATOM 632 O O . GLY A 1 82 ? 13.741 1.901 -5.440 1.00 85.88 82 GLY A O 1
ATOM 633 N N . ALA A 1 83 ? 15.808 1.361 -6.114 1.00 86.50 83 ALA A N 1
ATOM 634 C CA . ALA A 1 83 ? 16.468 1.683 -4.848 1.00 86.50 83 ALA A CA 1
ATOM 635 C C . ALA A 1 83 ? 16.408 3.179 -4.503 1.00 86.50 83 ALA A C 1
ATOM 637 O O . ALA A 1 83 ? 16.352 3.538 -3.328 1.00 86.50 83 ALA A O 1
ATOM 638 N N . VAL A 1 84 ? 16.411 4.052 -5.515 1.00 88.06 84 VAL A N 1
ATOM 639 C CA . VAL A 1 84 ? 16.284 5.508 -5.329 1.00 88.06 84 VAL A CA 1
ATOM 640 C C . VAL A 1 84 ? 14.814 5.930 -5.199 1.00 88.06 84 VAL A C 1
ATOM 642 O O . VAL A 1 84 ? 14.506 6.940 -4.562 1.00 88.06 84 VAL A O 1
ATOM 645 N N . THR A 1 85 ? 13.886 5.159 -5.768 1.00 86.25 85 THR A N 1
ATOM 646 C CA . THR A 1 85 ? 12.460 5.497 -5.768 1.00 86.25 85 THR A CA 1
ATOM 647 C C . THR A 1 85 ? 11.799 5.113 -4.440 1.00 86.25 85 THR A C 1
ATOM 649 O O . THR A 1 85 ? 11.462 3.957 -4.195 1.00 86.25 85 THR A O 1
ATOM 652 N N . LEU A 1 86 ? 11.536 6.100 -3.581 1.00 78.12 86 LEU A N 1
ATOM 653 C CA . LEU A 1 86 ? 10.784 5.907 -2.338 1.00 78.12 86 LEU A CA 1
ATOM 654 C C . LEU A 1 86 ? 9.271 5.958 -2.586 1.00 78.12 86 LEU A C 1
ATOM 656 O O . LEU A 1 86 ? 8.634 7.003 -2.460 1.00 78.12 86 LEU A O 1
ATOM 660 N N . ILE A 1 87 ? 8.682 4.805 -2.901 1.00 79.06 87 ILE A N 1
ATOM 661 C CA . ILE A 1 87 ? 7.226 4.616 -2.860 1.00 79.06 87 ILE A CA 1
ATOM 662 C C . ILE A 1 87 ? 6.855 4.019 -1.496 1.00 79.06 87 ILE A C 1
ATOM 664 O O . ILE A 1 87 ? 7.509 3.075 -1.044 1.00 79.06 87 ILE A O 1
ATOM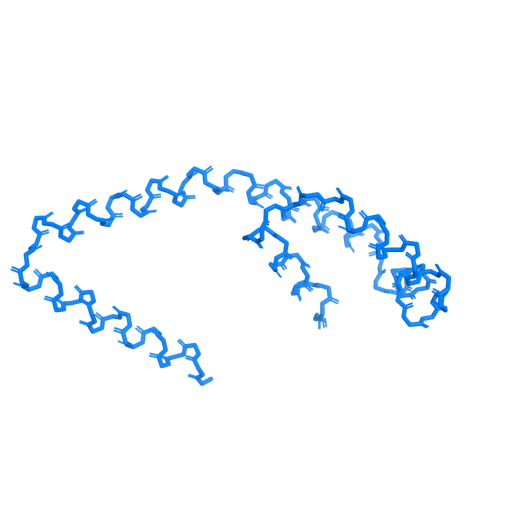 668 N N . PRO A 1 88 ? 5.807 4.515 -0.815 1.00 81.12 88 PRO A N 1
ATOM 669 C CA . PRO A 1 88 ? 5.353 3.903 0.426 1.00 81.12 88 PRO A CA 1
ATOM 670 C C . PRO A 1 88 ? 4.996 2.425 0.227 1.00 81.12 88 PRO A C 1
ATOM 672 O O . PRO A 1 88 ? 4.294 2.069 -0.721 1.00 81.12 88 PRO A O 1
ATOM 675 N N . GLY A 1 89 ? 5.426 1.561 1.151 1.00 82.50 89 GLY A N 1
ATOM 676 C CA . GLY A 1 89 ? 5.263 0.107 1.013 1.00 82.50 89 GLY A CA 1
ATOM 677 C C . GLY A 1 89 ? 3.813 -0.341 0.791 1.00 82.50 89 GLY A C 1
ATOM 678 O O 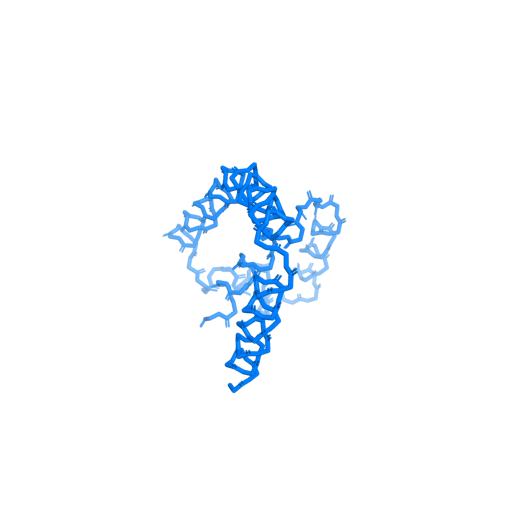. GLY A 1 89 ? 3.559 -1.216 -0.031 1.00 82.50 89 GLY A O 1
ATOM 679 N N . PHE A 1 90 ? 2.840 0.316 1.435 1.00 78.12 90 PHE A N 1
ATOM 680 C CA . PHE A 1 90 ? 1.413 0.008 1.256 1.00 78.12 90 PHE A CA 1
ATOM 681 C C . PHE A 1 90 ? 0.912 0.213 -0.184 1.00 78.12 90 PHE A C 1
ATOM 683 O O . PHE A 1 90 ? -0.094 -0.377 -0.561 1.00 78.12 90 PHE A O 1
ATOM 690 N N . VAL A 1 91 ? 1.615 1.018 -0.984 1.00 79.75 91 VAL A N 1
ATOM 691 C CA . VAL A 1 91 ? 1.348 1.223 -2.411 1.00 79.75 91 VAL A CA 1
ATOM 692 C C . VAL A 1 91 ? 2.184 0.280 -3.278 1.00 79.75 91 VAL A C 1
ATOM 694 O O . VAL A 1 91 ? 1.682 -0.281 -4.250 1.00 79.75 91 VAL A O 1
ATOM 697 N N . ALA A 1 92 ? 3.455 0.090 -2.919 1.00 82.31 92 ALA A N 1
ATOM 698 C CA . ALA A 1 92 ? 4.385 -0.727 -3.689 1.00 82.31 92 ALA A CA 1
ATOM 699 C C . ALA A 1 92 ? 3.975 -2.210 -3.730 1.00 82.31 92 ALA A C 1
ATOM 701 O O . ALA A 1 92 ? 4.065 -2.835 -4.785 1.00 82.31 92 ALA A O 1
ATOM 702 N N . PHE A 1 93 ? 3.484 -2.777 -2.618 1.00 82.50 93 PHE A N 1
ATOM 703 C CA . PHE A 1 93 ? 3.141 -4.204 -2.575 1.00 82.50 93 PHE A CA 1
ATOM 704 C C . PHE A 1 93 ? 1.975 -4.584 -3.504 1.00 82.50 93 PHE A C 1
ATOM 706 O O . PHE A 1 93 ? 2.130 -5.553 -4.249 1.00 82.50 93 PHE A O 1
ATOM 713 N N . PRO A 1 94 ? 0.839 -3.856 -3.540 1.00 79.88 94 PRO A N 1
ATOM 714 C CA . PRO A 1 94 ? -0.244 -4.185 -4.471 1.00 79.88 94 PRO A CA 1
ATOM 715 C C . PRO A 1 94 ? 0.143 -3.984 -5.940 1.00 79.88 94 PRO A C 1
ATOM 717 O O . PRO A 1 94 ? -0.245 -4.789 -6.781 1.00 79.88 94 PRO A O 1
ATOM 720 N N . ALA A 1 95 ? 0.954 -2.965 -6.242 1.00 80.94 95 ALA A N 1
ATOM 721 C CA . ALA A 1 95 ? 1.482 -2.745 -7.587 1.00 80.94 95 ALA A CA 1
ATOM 722 C C . ALA A 1 95 ? 2.392 -3.899 -8.048 1.00 80.94 95 ALA A C 1
ATOM 724 O O . ALA A 1 95 ? 2.244 -4.395 -9.161 1.00 80.94 95 ALA A O 1
ATOM 725 N N . ALA A 1 96 ? 3.291 -4.371 -7.178 1.00 81.38 96 ALA A N 1
ATOM 726 C CA . ALA A 1 96 ? 4.136 -5.528 -7.467 1.00 81.38 96 ALA A CA 1
ATOM 727 C C . ALA A 1 96 ? 3.312 -6.814 -7.632 1.00 81.38 96 ALA A C 1
ATOM 729 O O . ALA A 1 96 ? 3.586 -7.608 -8.526 1.00 81.38 96 ALA A O 1
ATOM 730 N N . ALA A 1 97 ? 2.277 -7.009 -6.809 1.00 81.75 97 ALA A N 1
ATOM 731 C CA . ALA A 1 97 ? 1.378 -8.153 -6.937 1.00 81.75 97 ALA A CA 1
ATOM 732 C C . ALA A 1 97 ? 0.651 -8.172 -8.291 1.00 81.75 97 ALA A C 1
ATOM 734 O O . ALA A 1 97 ? 0.527 -9.241 -8.876 1.00 81.75 97 ALA A O 1
ATOM 735 N N . ALA A 1 98 ? 0.237 -7.012 -8.814 1.00 77.38 98 ALA A N 1
ATOM 736 C CA . ALA A 1 98 ? -0.397 -6.909 -10.132 1.00 77.38 98 ALA A CA 1
ATOM 737 C C . ALA A 1 98 ? 0.532 -7.312 -11.294 1.00 77.38 98 ALA A C 1
ATOM 739 O O . ALA A 1 98 ? 0.048 -7.739 -12.333 1.00 77.38 98 ALA A O 1
ATOM 740 N N . LEU A 1 99 ? 1.853 -7.191 -11.117 1.00 73.94 99 LEU A N 1
ATOM 741 C CA . LEU A 1 99 ? 2.872 -7.587 -12.100 1.00 73.94 99 LEU A CA 1
ATOM 742 C C . LEU A 1 99 ? 3.317 -9.053 -11.977 1.00 73.94 99 LEU A C 1
ATOM 744 O O . LEU A 1 99 ? 3.971 -9.569 -12.878 1.00 73.94 99 LEU A O 1
ATOM 748 N N . MET A 1 100 ? 3.038 -9.696 -10.840 1.00 69.94 100 MET A N 1
ATOM 749 C CA . MET A 1 100 ? 3.361 -11.109 -10.593 1.00 69.94 100 MET A CA 1
ATOM 750 C C . MET A 1 100 ? 2.214 -12.063 -10.961 1.00 69.94 100 MET A C 1
ATOM 752 O O . MET A 1 100 ? 2.372 -13.275 -10.800 1.00 69.94 100 MET A O 1
ATOM 756 N N . GLN A 1 101 ? 1.069 -11.523 -11.383 1.00 56.22 101 GLN A N 1
ATOM 757 C CA . GLN A 1 101 ? -0.068 -12.272 -11.924 1.00 56.22 101 GLN A CA 1
ATOM 758 C C . GLN A 1 101 ? 0.112 -12.507 -13.421 1.00 56.22 101 GLN A C 1
ATOM 760 O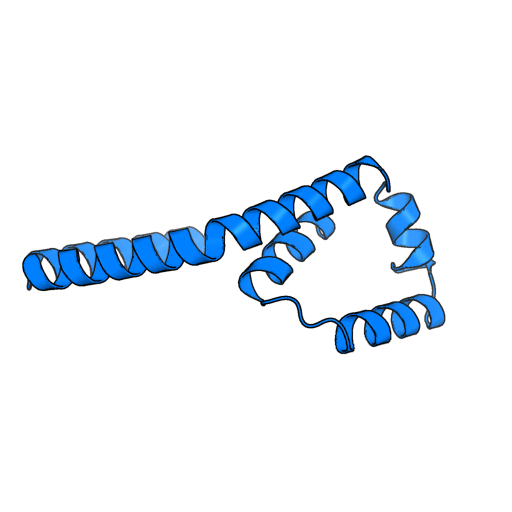 O . GLN A 1 101 ? -0.272 -13.612 -13.862 1.00 56.22 101 GLN A O 1
#

pLDDT: mean 87.23, std 7.83, range [56.22, 97.69]

Foldseek 3Di:
DVVVVVVVVVVVVLVVVCVVPVVVSVVVVVVVVVVCVVCVVVLVVLVVVLVVCCVVAPLVNCCCQQNPVVPPVSVVVNVVVVVPDDDPPVNVVVSVVVSVD

Radius of gyration: 19.55 Å; chains: 1; bounding box: 40×30×50 Å